Protein AF-A0A1I0RR41-F1 (afdb_monomer_lite)

Radius of gyration: 14.43 Å; chains: 1; bounding box: 28×30×32 Å

Structure (mmCIF, N/CA/C/O backbone):
data_AF-A0A1I0RR41-F1
#
_entry.id   AF-A0A1I0RR41-F1
#
loop_
_atom_site.group_PDB
_atom_site.id
_atom_site.type_symbol
_atom_site.label_atom_id
_atom_site.label_alt_id
_atom_site.label_comp_id
_atom_site.label_asym_id
_atom_site.label_entity_id
_atom_site.label_seq_id
_atom_site.pdbx_PDB_ins_code
_atom_site.Cartn_x
_atom_site.Cartn_y
_atom_site.Cartn_z
_atom_site.occupancy
_atom_site.B_iso_or_equiv
_atom_site.auth_seq_i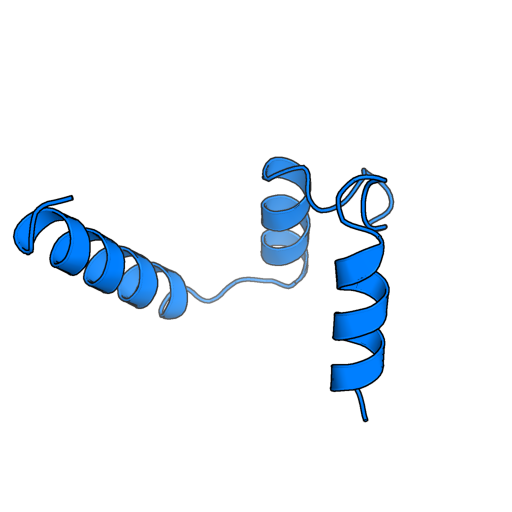d
_atom_site.auth_comp_id
_atom_site.auth_asym_id
_atom_site.auth_atom_id
_atom_site.pdbx_PDB_model_num
ATOM 1 N N . MET A 1 1 ? -5.714 17.772 11.508 1.00 72.00 1 MET A N 1
ATOM 2 C CA . MET A 1 1 ? -6.659 16.643 11.571 1.00 72.00 1 MET A CA 1
ATOM 3 C C . MET A 1 1 ? -7.281 16.624 12.945 1.00 72.00 1 MET A C 1
ATOM 5 O O . MET A 1 1 ? -6.555 16.665 13.926 1.00 72.00 1 MET A O 1
ATOM 9 N N . SER A 1 2 ? -8.600 16.609 12.991 1.00 91.38 2 SER A N 1
ATOM 10 C CA . SER A 1 2 ? -9.410 16.400 14.183 1.00 91.38 2 SER A CA 1
ATOM 11 C C . SER A 1 2 ? -9.597 14.908 14.451 1.00 91.38 2 SER A C 1
ATOM 13 O O . SER A 1 2 ? -9.527 14.092 13.530 1.00 91.38 2 SER A O 1
ATOM 15 N N . ASP A 1 3 ? -9.923 14.552 15.691 1.00 91.31 3 ASP A N 1
ATOM 16 C CA . ASP A 1 3 ? -10.194 13.161 16.080 1.00 91.31 3 ASP A CA 1
ATOM 17 C C . ASP A 1 3 ? -11.302 12.524 15.227 1.00 91.31 3 ASP A C 1
ATOM 19 O O . ASP A 1 3 ? -11.238 11.349 14.875 1.00 91.31 3 ASP A O 1
ATOM 23 N N . LYS A 1 4 ? -12.285 13.323 14.794 1.00 92.12 4 LYS A N 1
ATOM 24 C CA . LYS A 1 4 ? -13.348 12.886 13.875 1.00 92.12 4 LYS A CA 1
ATOM 25 C C . LYS A 1 4 ? -12.824 12.528 12.483 1.00 92.12 4 LYS A C 1
ATOM 27 O O . LYS A 1 4 ? -13.335 11.604 11.854 1.00 92.12 4 LYS A O 1
ATOM 32 N N . GLU A 1 5 ? -11.830 13.256 11.982 1.00 91.88 5 GLU A N 1
ATOM 33 C CA . GLU A 1 5 ? -11.199 12.957 10.692 1.00 91.88 5 GLU A CA 1
ATOM 34 C C . GLU A 1 5 ? -10.333 11.701 10.783 1.00 91.88 5 GLU A C 1
ATOM 36 O O . GLU A 1 5 ? -10.379 10.867 9.881 1.00 91.88 5 GLU A O 1
ATOM 41 N N . ILE A 1 6 ? -9.610 11.527 11.892 1.00 93.62 6 ILE A N 1
ATOM 42 C CA . ILE A 1 6 ? -8.833 10.312 12.159 1.00 93.62 6 ILE A CA 1
ATOM 43 C C . ILE A 1 6 ? -9.768 9.100 12.219 1.00 93.62 6 ILE A C 1
ATOM 45 O O . ILE A 1 6 ? -9.530 8.107 11.531 1.00 93.62 6 ILE A O 1
ATOM 49 N N . GLN A 1 7 ? -10.878 9.205 12.954 1.00 94.44 7 GLN A N 1
ATOM 50 C CA . GLN A 1 7 ? -11.853 8.124 13.069 1.00 94.44 7 GLN A CA 1
ATOM 51 C C . GLN A 1 7 ? -12.456 7.743 11.710 1.00 94.44 7 GLN A C 1
ATOM 53 O O . GLN A 1 7 ? -12.521 6.562 11.372 1.00 94.44 7 GLN A O 1
ATOM 58 N N . ARG A 1 8 ? -12.805 8.731 10.874 1.00 93.69 8 ARG A N 1
ATOM 59 C CA . ARG A 1 8 ? -13.276 8.482 9.501 1.00 93.69 8 ARG A CA 1
ATOM 60 C C . ARG A 1 8 ? -12.253 7.745 8.644 1.00 93.69 8 ARG A C 1
ATOM 62 O O . ARG A 1 8 ? -12.631 6.907 7.828 1.00 93.69 8 ARG A O 1
ATOM 69 N N . LEU A 1 9 ? -10.967 8.052 8.797 1.00 91.81 9 LEU A N 1
ATOM 70 C CA . LEU A 1 9 ? -9.911 7.365 8.056 1.00 91.81 9 LEU A CA 1
ATOM 71 C C . LEU A 1 9 ? -9.732 5.921 8.523 1.00 91.81 9 LEU A C 1
ATOM 73 O O . LEU A 1 9 ? -9.546 5.039 7.684 1.00 91.81 9 LEU A O 1
ATOM 77 N N . ILE A 1 10 ? -9.848 5.668 9.828 1.00 91.88 10 ILE A N 1
ATOM 78 C CA . ILE A 1 10 ? -9.827 4.314 10.392 1.00 91.88 10 ILE A CA 1
ATOM 79 C C . ILE A 1 10 ? -11.000 3.494 9.842 1.00 91.88 10 ILE A C 1
ATOM 81 O O . ILE A 1 10 ? -10.794 2.395 9.328 1.00 91.88 10 ILE A O 1
ATOM 85 N N . GLU A 1 11 ? -12.217 4.037 9.878 1.00 94.75 11 GLU A N 1
ATOM 86 C CA . GLU A 1 11 ? -13.417 3.375 9.347 1.00 94.75 11 GLU A CA 1
ATOM 87 C C . GLU A 1 11 ? -13.296 3.089 7.844 1.00 94.75 11 GLU A C 1
ATOM 89 O O . GLU A 1 11 ? -13.628 1.995 7.375 1.00 94.75 11 GLU A O 1
ATOM 94 N N . LEU A 1 12 ? -12.757 4.042 7.077 1.00 90.06 12 LEU A N 1
ATOM 95 C CA . LEU A 1 12 ? -12.504 3.871 5.650 1.00 90.06 12 LEU A CA 1
ATOM 96 C C . LEU A 1 12 ? -11.481 2.760 5.381 1.00 90.06 12 LEU A C 1
ATOM 98 O O . LEU A 1 12 ? -11.685 1.947 4.476 1.00 90.06 12 LEU A O 1
ATOM 102 N N . ALA A 1 13 ? -10.394 2.712 6.153 1.00 88.06 13 ALA A N 1
ATOM 103 C CA . ALA A 1 13 ? -9.377 1.675 6.032 1.00 88.06 13 ALA A CA 1
ATOM 104 C C . ALA A 1 13 ? -9.962 0.290 6.346 1.00 88.06 13 ALA A C 1
ATOM 106 O O . ALA A 1 13 ? -9.799 -0.637 5.555 1.00 88.06 13 ALA A O 1
ATOM 107 N N . GLN A 1 14 ? -10.724 0.164 7.436 1.00 89.25 14 GLN A N 1
ATOM 108 C CA . GLN A 1 14 ? -11.402 -1.082 7.802 1.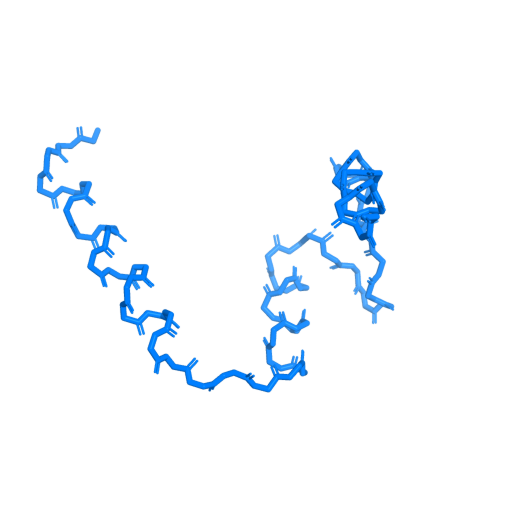00 89.25 14 GLN A CA 1
ATOM 109 C C . GLN A 1 14 ? -12.397 -1.537 6.730 1.00 89.25 14 GLN A C 1
ATOM 111 O O . GLN A 1 14 ? -12.440 -2.717 6.390 1.00 89.25 14 GLN A O 1
ATOM 116 N N . SER A 1 15 ? -13.175 -0.614 6.161 1.00 89.19 15 SER A N 1
ATOM 117 C CA . SER A 1 15 ? -14.100 -0.916 5.065 1.00 89.19 15 SER A CA 1
ATOM 118 C C . SER A 1 15 ? -13.365 -1.434 3.824 1.00 89.19 15 SER A C 1
ATOM 120 O O . SER A 1 15 ? -13.775 -2.427 3.225 1.00 89.19 15 SER A O 1
ATOM 122 N N . LYS A 1 16 ? -12.223 -0.828 3.474 1.00 82.31 16 LYS A N 1
ATOM 123 C CA . LYS A 1 16 ? -11.389 -1.276 2.348 1.00 82.31 16 LYS A CA 1
ATOM 124 C C . LYS A 1 16 ? -10.737 -2.638 2.586 1.00 82.31 16 LYS A C 1
ATOM 126 O O . LYS A 1 16 ? -10.600 -3.385 1.625 1.00 82.31 16 LYS A O 1
ATOM 131 N N . LEU A 1 17 ? -10.368 -2.964 3.825 1.00 82.00 17 LEU A N 1
ATOM 132 C CA . LEU A 1 17 ? -9.800 -4.269 4.187 1.00 82.00 17 LEU A CA 1
ATOM 133 C C . LEU A 1 17 ? -10.820 -5.412 4.099 1.00 82.00 17 LEU A C 1
ATOM 135 O O . LEU A 1 17 ? -10.432 -6.545 3.850 1.00 82.00 17 LEU A O 1
ATOM 139 N N . LYS A 1 18 ? -12.114 -5.124 4.280 1.00 86.75 18 LYS A N 1
ATOM 140 C CA . LYS A 1 18 ? -13.197 -6.116 4.142 1.00 86.75 18 LYS A CA 1
ATOM 141 C C . LYS A 1 18 ? -13.550 -6.440 2.688 1.00 86.75 18 LYS A C 1
ATOM 143 O O . LYS A 1 18 ? -14.338 -7.349 2.452 1.00 86.75 18 LYS A O 1
ATOM 148 N N . GLN A 1 19 ? -13.044 -5.672 1.724 1.00 83.06 19 GLN A N 1
ATOM 149 C CA . GLN A 1 19 ? -13.281 -5.946 0.312 1.00 83.06 19 GLN A CA 1
ATOM 150 C C . GLN A 1 19 ? -12.282 -6.986 -0.181 1.00 83.06 19 GLN A C 1
ATOM 152 O O . GLN A 1 19 ? -11.082 -6.709 -0.218 1.00 83.06 19 GLN A O 1
ATOM 157 N N . ASP A 1 20 ? -12.786 -8.131 -0.636 1.00 79.12 20 ASP A N 1
ATOM 158 C CA . ASP A 1 20 ? -11.968 -9.076 -1.385 1.00 79.12 20 ASP A CA 1
ATOM 159 C C . ASP A 1 20 ? -11.425 -8.385 -2.637 1.00 79.12 20 ASP A C 1
ATOM 161 O O . ASP A 1 20 ? -12.164 -7.864 -3.479 1.00 79.12 20 ASP A O 1
ATOM 165 N N . ARG A 1 21 ? -10.098 -8.328 -2.724 1.00 80.94 21 ARG A N 1
ATOM 166 C CA . ARG A 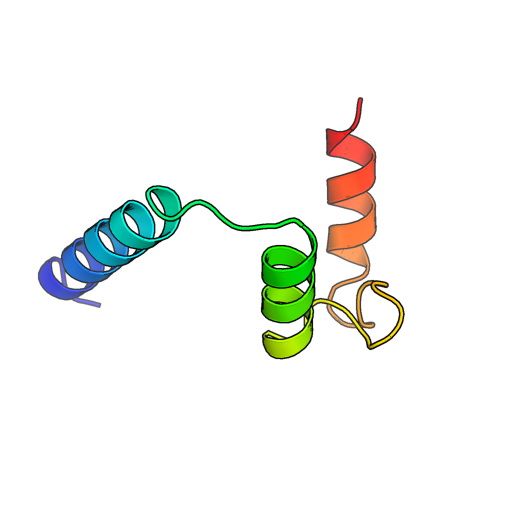1 21 ? -9.365 -7.731 -3.838 1.00 80.94 21 ARG A CA 1
ATOM 167 C C . ARG A 1 21 ? -8.603 -8.834 -4.544 1.00 80.94 21 ARG A C 1
ATOM 169 O O . ARG A 1 21 ? -7.834 -9.566 -3.927 1.00 80.94 21 ARG A O 1
ATOM 176 N N . THR A 1 22 ? -8.778 -8.911 -5.853 1.00 87.31 22 THR A N 1
ATOM 177 C CA . THR A 1 22 ? -7.907 -9.729 -6.704 1.00 87.31 22 THR A CA 1
ATOM 178 C C . THR A 1 22 ? -6.494 -9.141 -6.732 1.00 87.31 22 THR A C 1
ATOM 180 O O . THR A 1 22 ? -6.290 -7.950 -6.459 1.00 87.31 22 THR A O 1
ATOM 183 N N . LYS A 1 23 ? -5.499 -9.964 -7.083 1.00 84.25 23 LYS A N 1
ATOM 184 C CA . LYS A 1 23 ? -4.104 -9.510 -7.210 1.00 84.25 23 LYS A CA 1
ATOM 185 C C . LYS A 1 23 ? -3.985 -8.382 -8.237 1.00 84.25 23 LYS A C 1
ATOM 187 O O . LYS A 1 23 ? -3.271 -7.410 -8.009 1.00 84.25 23 LYS A O 1
ATOM 192 N N . GLU A 1 24 ? -4.754 -8.466 -9.314 1.00 86.81 24 GLU A N 1
ATOM 193 C CA . GLU A 1 24 ? -4.817 -7.489 -10.397 1.00 86.81 24 GLU A CA 1
ATOM 194 C C . GLU A 1 24 ? -5.379 -6.150 -9.904 1.00 86.81 24 GLU A C 1
ATOM 196 O O . GLU A 1 24 ? -4.831 -5.089 -10.204 1.00 86.81 24 GLU A O 1
ATOM 201 N N . GLN A 1 25 ? -6.435 -6.178 -9.084 1.00 87.62 25 GLN A N 1
ATOM 202 C CA . GLN A 1 25 ? -7.005 -4.968 -8.482 1.00 87.62 25 GLN A CA 1
ATOM 203 C C . GLN A 1 25 ? -6.055 -4.309 -7.477 1.00 87.62 25 GLN A C 1
ATOM 205 O O . GLN A 1 25 ? -6.033 -3.079 -7.369 1.00 87.62 25 GLN A O 1
ATOM 210 N N . ALA A 1 26 ? -5.282 -5.103 -6.733 1.00 86.19 26 ALA A N 1
ATOM 211 C CA . ALA A 1 26 ? -4.253 -4.583 -5.842 1.00 86.19 26 ALA A CA 1
ATOM 212 C C . ALA A 1 26 ? -3.123 -3.919 -6.644 1.00 86.19 26 ALA A C 1
ATOM 214 O O . ALA A 1 26 ? -2.787 -2.764 -6.374 1.00 86.19 26 ALA A O 1
ATOM 215 N N . LEU A 1 27 ? -2.619 -4.589 -7.686 1.00 89.19 27 LEU A N 1
ATOM 216 C CA . LEU A 1 27 ? -1.580 -4.059 -8.571 1.00 89.19 27 LEU A CA 1
ATOM 217 C C . LEU A 1 27 ? -2.021 -2.741 -9.221 1.00 89.19 27 LEU A C 1
ATOM 219 O O . LEU A 1 27 ? -1.313 -1.739 -9.146 1.00 89.19 27 LEU A O 1
ATOM 223 N N . GLN A 1 28 ? -3.234 -2.704 -9.774 1.00 90.19 28 GLN A N 1
ATOM 224 C CA . GLN A 1 28 ? -3.776 -1.5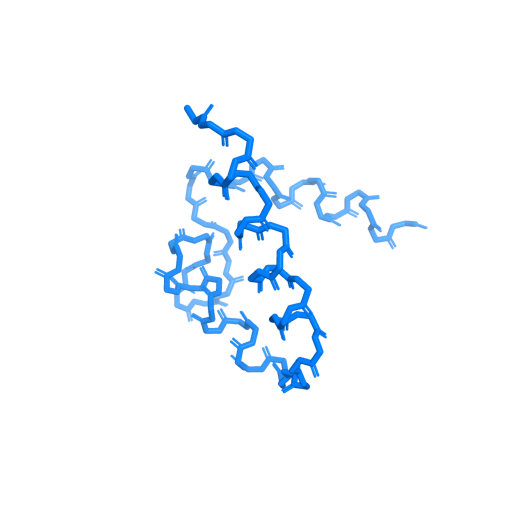02 -10.402 1.00 90.19 28 GLN A CA 1
ATOM 225 C C . GLN A 1 28 ? -3.940 -0.354 -9.397 1.00 90.19 28 GLN A C 1
ATOM 227 O O . GLN A 1 28 ? -3.734 0.809 -9.742 1.00 90.19 28 GLN A O 1
ATOM 232 N N . SER A 1 29 ? -4.300 -0.653 -8.145 1.00 89.44 29 SER A N 1
ATOM 233 C CA . SER A 1 29 ? -4.394 0.363 -7.093 1.00 89.44 29 SER A CA 1
ATOM 234 C C . SER A 1 29 ? -3.030 0.977 -6.775 1.00 89.44 29 SER A C 1
ATOM 236 O O . SER A 1 29 ? -2.944 2.189 -6.582 1.00 89.44 29 SER A O 1
ATOM 238 N N . LEU A 1 30 ? -1.974 0.163 -6.745 1.00 89.19 30 LEU A N 1
ATOM 239 C CA . LEU A 1 30 ? -0.604 0.624 -6.512 1.00 89.19 30 LEU A CA 1
ATOM 240 C C . LEU A 1 30 ? -0.068 1.431 -7.705 1.00 89.19 30 LEU A C 1
ATOM 242 O O . LEU A 1 30 ? 0.567 2.466 -7.509 1.00 89.19 30 LEU A O 1
ATOM 246 N N . GLN A 1 31 ? -0.395 1.022 -8.933 1.00 90.94 31 GLN A N 1
ATOM 247 C CA . GLN A 1 31 ? -0.068 1.778 -10.146 1.00 90.94 31 GLN A CA 1
ATOM 248 C C . GLN A 1 31 ? -0.774 3.137 -10.191 1.00 90.94 31 GLN A C 1
ATOM 250 O O . GLN A 1 31 ? -0.144 4.160 -10.445 1.00 90.94 31 GLN A O 1
ATOM 255 N N . ARG A 1 32 ? -2.077 3.184 -9.878 1.00 89.94 32 ARG A N 1
ATOM 256 C CA . ARG A 1 32 ? -2.846 4.443 -9.805 1.00 89.94 32 ARG A CA 1
ATOM 257 C C . ARG A 1 32 ? -2.324 5.393 -8.733 1.00 89.94 32 ARG A C 1
ATOM 259 O O . ARG A 1 32 ? -2.433 6.602 -8.898 1.00 89.94 32 ARG A O 1
ATOM 266 N N . ALA A 1 33 ? -1.770 4.854 -7.652 1.00 88.31 33 ALA A N 1
ATOM 267 C CA . ALA A 1 33 ? -1.124 5.642 -6.611 1.00 88.31 33 ALA A CA 1
ATOM 268 C C . ALA A 1 33 ? 0.271 6.161 -7.020 1.00 88.31 33 ALA A C 1
ATOM 270 O O . ALA A 1 33 ? 0.874 6.910 -6.258 1.00 88.31 33 ALA A O 1
ATOM 271 N N . GLY A 1 34 ? 0.798 5.764 -8.186 1.00 89.19 34 GLY A N 1
ATOM 272 C CA . GLY A 1 34 ? 2.143 6.119 -8.650 1.00 89.19 34 GLY A CA 1
ATOM 273 C C . GLY A 1 34 ? 3.269 5.358 -7.942 1.00 89.19 34 GLY A C 1
ATOM 274 O O . GLY A 1 34 ? 4.442 5.670 -8.150 1.00 89.19 34 GLY A O 1
ATOM 275 N N . LEU A 1 35 ? 2.925 4.364 -7.114 1.00 90.12 35 LEU A N 1
ATOM 276 C CA . LEU A 1 35 ? 3.888 3.534 -6.387 1.00 90.12 35 LEU A CA 1
ATOM 277 C C . LEU A 1 35 ? 4.601 2.575 -7.335 1.00 90.12 35 LEU A C 1
ATOM 279 O O . LEU A 1 35 ? 5.813 2.396 -7.230 1.00 90.12 35 LEU A O 1
ATOM 283 N N . LEU A 1 36 ? 3.835 1.994 -8.259 1.00 91.50 36 LEU A N 1
ATOM 284 C CA . LEU A 1 36 ? 4.321 1.081 -9.284 1.00 91.50 36 LEU A CA 1
ATOM 285 C C . LEU A 1 36 ? 4.153 1.684 -10.678 1.00 91.50 36 LEU A C 1
ATOM 287 O O . LEU A 1 36 ? 3.210 2.433 -10.937 1.00 91.50 36 LEU A O 1
ATOM 291 N N . ASP A 1 37 ? 5.046 1.325 -11.587 1.00 90.50 37 ASP A N 1
ATOM 292 C CA . ASP A 1 37 ? 4.925 1.628 -13.002 1.00 90.50 37 ASP A CA 1
ATOM 293 C C . ASP A 1 37 ? 4.034 0.604 -13.734 1.00 90.50 37 ASP A C 1
ATOM 295 O O . ASP A 1 37 ? 3.488 -0.342 -13.155 1.00 90.50 37 ASP A O 1
ATOM 299 N N . LYS A 1 38 ? 3.891 0.780 -15.050 1.00 87.94 38 LYS A N 1
ATOM 300 C CA . LYS A 1 38 ? 3.109 -0.116 -15.917 1.00 87.94 38 LYS A CA 1
ATOM 301 C C . LYS A 1 38 ? 3.625 -1.564 -15.956 1.00 87.94 38 LYS A C 1
ATOM 303 O O . LYS A 1 38 ? 2.882 -2.441 -16.384 1.00 87.94 38 LYS A O 1
ATOM 308 N N . HIS A 1 39 ? 4.864 -1.804 -15.535 1.00 86.62 39 HIS A N 1
ATOM 309 C CA . HIS A 1 39 ? 5.489 -3.123 -15.463 1.00 86.62 39 HIS A CA 1
ATOM 310 C C . HIS A 1 39 ? 5.346 -3.767 -14.076 1.00 86.62 39 HIS A C 1
ATOM 312 O O . HIS A 1 39 ? 5.645 -4.947 -13.930 1.00 86.62 39 HIS A O 1
ATOM 318 N N . GLY A 1 40 ? 4.819 -3.036 -13.087 1.00 82.94 40 GLY A N 1
ATOM 319 C CA . GLY A 1 40 ? 4.693 -3.515 -11.711 1.00 82.94 40 GLY A CA 1
ATOM 320 C C . GLY A 1 40 ? 5.952 -3.278 -10.876 1.00 82.94 40 GLY A C 1
ATOM 321 O O . GLY A 1 40 ? 6.037 -3.798 -9.767 1.00 82.94 40 GLY A O 1
ATOM 322 N N . GLU A 1 41 ? 6.892 -2.479 -11.382 1.00 89.31 41 GLU A N 1
ATOM 323 C CA . GLU A 1 41 ? 8.127 -2.107 -10.698 1.00 89.31 41 GLU A CA 1
ATOM 324 C C . GLU A 1 41 ? 7.941 -0.810 -9.914 1.00 89.31 41 GLU A C 1
ATOM 326 O O . GLU A 1 41 ? 7.181 0.073 -10.318 1.00 89.31 41 GLU A O 1
ATOM 331 N N . PHE A 1 42 ? 8.638 -0.659 -8.787 1.00 90.81 42 PHE A N 1
ATOM 332 C CA . PHE A 1 42 ? 8.559 0.573 -8.000 1.00 90.81 42 PHE A CA 1
ATOM 333 C C . PHE A 1 42 ? 9.120 1.764 -8.777 1.00 90.81 42 PHE A C 1
ATOM 335 O O . PHE A 1 42 ? 10.229 1.712 -9.313 1.00 90.81 42 PHE A O 1
ATOM 342 N N . THR A 1 43 ? 8.380 2.873 -8.790 1.00 89.38 43 THR A N 1
ATOM 343 C CA . THR A 1 43 ? 8.865 4.104 -9.425 1.00 89.38 43 THR A CA 1
ATOM 344 C C . THR A 1 43 ? 10.041 4.694 -8.632 1.00 89.38 43 THR A C 1
ATOM 346 O O . THR A 1 43 ? 10.240 4.378 -7.456 1.00 89.38 43 THR A O 1
ATOM 349 N N . ALA A 1 44 ? 10.850 5.555 -9.265 1.00 87.50 44 ALA A N 1
ATOM 350 C CA . ALA A 1 44 ? 12.093 6.084 -8.684 1.00 87.50 44 ALA A CA 1
ATOM 351 C C . ALA A 1 44 ? 11.964 6.626 -7.237 1.00 87.50 44 ALA A C 1
ATOM 35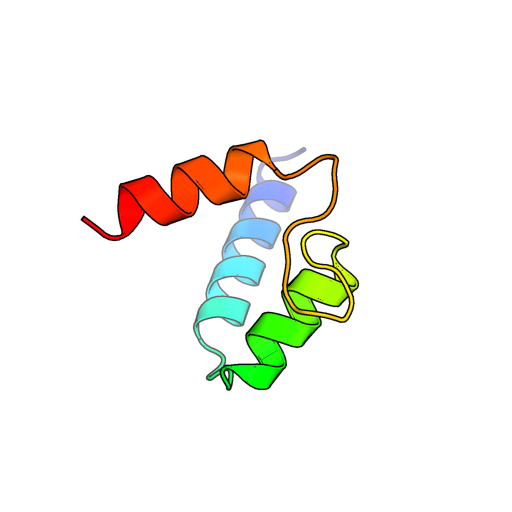3 O O . ALA A 1 44 ? 12.817 6.288 -6.414 1.00 87.50 44 ALA A O 1
ATOM 354 N N . PRO A 1 45 ? 10.900 7.373 -6.865 1.00 89.31 45 PRO A N 1
ATOM 355 C CA . PRO A 1 45 ? 10.712 7.843 -5.487 1.00 89.31 45 PRO A CA 1
ATOM 356 C C . PRO A 1 45 ? 10.537 6.720 -4.453 1.00 89.31 45 PRO A C 1
ATOM 358 O O . PRO A 1 45 ? 10.779 6.926 -3.265 1.00 89.31 45 PRO A O 1
ATOM 361 N N . TYR A 1 46 ? 10.122 5.532 -4.890 1.00 88.44 46 TYR A N 1
ATOM 362 C CA . TYR A 1 46 ? 9.741 4.409 -4.036 1.00 88.44 46 TYR A CA 1
ATOM 363 C C . TYR A 1 46 ? 10.705 3.220 -4.123 1.00 88.44 46 TYR A C 1
ATOM 365 O O . TYR A 1 46 ? 10.420 2.164 -3.563 1.00 88.44 46 TYR A O 1
ATOM 373 N N . GLN A 1 47 ? 11.886 3.368 -4.731 1.00 86.94 47 GLN A N 1
ATOM 374 C CA . GLN A 1 47 ? 12.890 2.292 -4.778 1.00 86.94 47 GLN A CA 1
ATOM 375 C C . GLN A 1 47 ? 13.323 1.792 -3.391 1.00 86.94 47 GLN A C 1
ATOM 377 O O . GLN A 1 47 ? 13.649 0.619 -3.216 1.00 86.94 47 GLN A O 1
ATOM 382 N N . ASN A 1 48 ? 13.291 2.656 -2.374 1.00 87.44 48 ASN A N 1
ATOM 383 C CA . ASN A 1 48 ? 13.566 2.243 -0.996 1.00 87.44 48 ASN A CA 1
ATOM 384 C C . ASN A 1 48 ? 12.488 1.293 -0.449 1.00 87.44 48 ASN A C 1
ATOM 386 O O . ASN A 1 48 ? 12.806 0.407 0.344 1.00 87.44 48 ASN A O 1
ATOM 390 N N . LEU A 1 49 ? 11.235 1.426 -0.907 1.00 84.94 49 LEU A N 1
ATOM 391 C CA . LEU A 1 49 ? 10.165 0.489 -0.563 1.00 84.94 49 LEU A CA 1
ATOM 392 C C . LEU A 1 49 ? 10.406 -0.883 -1.191 1.00 84.94 49 LEU A C 1
ATOM 394 O O . LEU A 1 49 ? 10.139 -1.880 -0.530 1.00 84.94 49 LEU A O 1
ATOM 398 N N . ALA A 1 50 ? 10.986 -0.956 -2.394 1.00 84.69 50 ALA A N 1
ATOM 399 C CA . ALA A 1 50 ? 11.363 -2.233 -3.003 1.00 84.69 50 ALA A CA 1
ATOM 400 C C . ALA A 1 50 ? 12.298 -3.037 -2.082 1.00 84.69 50 ALA A C 1
ATOM 402 O O . ALA A 1 50 ? 12.058 -4.212 -1.817 1.00 84.69 50 ALA A O 1
ATOM 403 N N . LYS A 1 51 ? 13.311 -2.376 -1.502 1.00 84.31 51 LYS A N 1
ATOM 404 C CA . LYS A 1 51 ? 14.237 -3.000 -0.540 1.00 84.31 51 LYS A CA 1
ATOM 405 C C . LYS A 1 51 ? 13.527 -3.467 0.733 1.00 84.31 51 LYS A C 1
ATOM 407 O O . LYS A 1 51 ? 13.812 -4.555 1.225 1.00 84.31 51 LYS A O 1
ATOM 412 N N . ALA A 1 52 ? 12.603 -2.658 1.254 1.00 86.00 52 ALA A N 1
ATOM 413 C CA . ALA A 1 52 ? 11.835 -3.002 2.448 1.00 86.00 52 ALA A CA 1
ATOM 414 C C . ALA A 1 52 ? 10.912 -4.209 2.204 1.00 86.00 52 ALA A C 1
ATOM 416 O O . ALA A 1 52 ? 10.866 -5.125 3.024 1.00 86.00 52 ALA A O 1
ATOM 417 N N . VAL A 1 53 ? 10.236 -4.257 1.053 1.00 84.88 53 VAL A N 1
ATOM 418 C CA . VAL A 1 53 ? 9.385 -5.388 0.658 1.00 84.88 53 VAL A CA 1
ATOM 419 C C . VAL A 1 53 ? 10.207 -6.666 0.504 1.00 84.88 53 VAL A C 1
ATOM 421 O O . VAL A 1 53 ? 9.800 -7.704 1.016 1.00 84.88 53 VAL A O 1
ATOM 424 N N . GLU A 1 54 ? 11.379 -6.599 -0.129 1.00 82.50 54 GLU A N 1
ATOM 425 C CA . GLU A 1 54 ? 12.282 -7.752 -0.236 1.00 82.50 54 GLU A CA 1
ATOM 426 C C . GLU A 1 54 ? 12.766 -8.242 1.136 1.00 82.50 54 GLU A C 1
ATOM 428 O O . GLU A 1 54 ? 12.792 -9.445 1.388 1.00 82.50 54 GLU A O 1
ATOM 433 N N . SER A 1 55 ? 13.076 -7.334 2.069 1.00 81.62 55 SER A N 1
ATOM 434 C CA . SER A 1 55 ? 13.453 -7.728 3.435 1.00 81.62 55 SER A CA 1
ATOM 435 C C . SER A 1 55 ? 12.312 -8.361 4.236 1.00 81.62 55 SER A C 1
ATOM 437 O O . SER A 1 55 ? 12.576 -9.205 5.085 1.00 81.62 55 SER A O 1
ATOM 439 N N . ALA A 1 56 ? 11.060 -7.991 3.950 1.00 76.62 56 ALA A N 1
ATOM 440 C CA . ALA A 1 56 ? 9.872 -8.501 4.633 1.00 76.62 56 ALA A CA 1
ATOM 441 C C . ALA A 1 56 ? 9.392 -9.866 4.102 1.00 76.62 56 ALA A C 1
ATOM 443 O O . ALA A 1 56 ? 8.472 -10.447 4.669 1.00 76.62 56 ALA A O 1
ATOM 444 N N . LYS A 1 57 ? 9.983 -10.370 3.008 1.00 69.00 57 LYS A N 1
ATOM 445 C CA . LYS A 1 57 ? 9.703 -11.708 2.456 1.00 69.00 57 LYS A CA 1
ATOM 446 C C . LYS A 1 57 ? 10.503 -12.837 3.133 1.00 69.00 57 LYS A C 1
ATOM 448 O O . LYS A 1 57 ? 10.272 -13.994 2.788 1.00 69.00 57 LYS A O 1
ATOM 453 N N . LYS A 1 58 ? 11.452 -12.514 4.023 1.00 51.06 58 LYS A N 1
ATOM 454 C CA . LYS A 1 58 ? 12.192 -13.485 4.852 1.00 51.06 58 LYS A CA 1
ATOM 455 C C . LYS A 1 58 ? 11.393 -13.887 6.082 1.00 51.06 58 LYS A C 1
ATOM 457 O O . LYS A 1 58 ? 11.523 -15.068 6.464 1.00 51.06 58 LYS A O 1
#

pLDDT: mean 86.6, std 6.81, range [51.06, 94.75]

Foldseek 3Di:
DDPVVVVVVVVVVVVVVPDDDDPVRVLVVCVVVQQAPPVSHGDPVNVVVVVVVVVVVD

Secondary structure (DSSP, 8-state):
--HHHHHHHHHHHHHHHTS---HHHHHHHHHHTTSB-TTSPBPGGGHHHHHHHHHTT-

Sequence (58 aa):
MSDKEIQRLIELAQSKLKQDRTKEQALQSLQRAGLLDKHGEF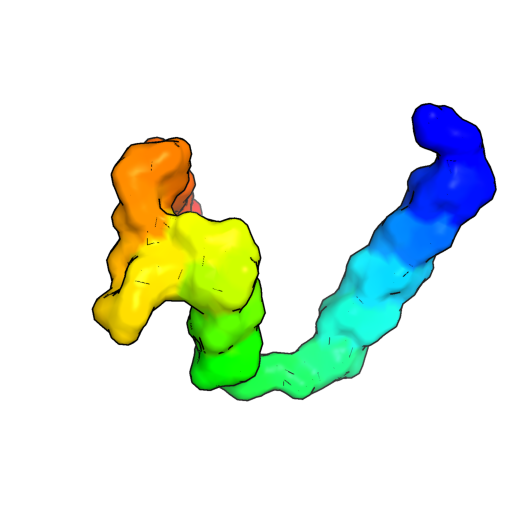TAPYQNLAKAVESAKK